Protein AF-A0A5J4ZWJ2-F1 (afdb_monomer)

Mean predicted aligned error: 14.63 Å

Structure (mmCIF, N/CA/C/O backbone):
data_AF-A0A5J4ZWJ2-F1
#
_entry.id   AF-A0A5J4ZWJ2-F1
#
loop_
_atom_site.group_PDB
_atom_site.id
_atom_site.type_symbol
_atom_site.label_atom_id
_atom_site.label_alt_id
_atom_site.label_comp_id
_atom_site.label_asym_id
_atom_site.label_entity_id
_atom_site.label_seq_id
_atom_site.pdbx_PDB_ins_code
_atom_site.Cartn_x
_atom_site.Cartn_y
_atom_site.Cartn_z
_atom_site.occupancy
_atom_site.B_iso_or_equiv
_atom_site.auth_seq_id
_atom_site.auth_comp_id
_atom_site.auth_asym_id
_atom_site.auth_atom_id
_atom_site.pdbx_PDB_model_num
ATOM 1 N N . MET A 1 1 ? -13.796 -38.957 -25.032 1.00 45.91 1 MET A N 1
ATOM 2 C CA . MET A 1 1 ? -14.059 -37.561 -25.456 1.00 45.91 1 MET A CA 1
ATOM 3 C C . MET A 1 1 ? -13.734 -36.610 -24.291 1.00 45.91 1 MET A C 1
ATOM 5 O O . MET A 1 1 ? -14.636 -36.124 -23.634 1.00 45.91 1 MET A O 1
ATOM 9 N N . GLY A 1 2 ? -12.449 -36.419 -23.947 1.00 55.22 2 GLY A N 1
ATOM 10 C CA . GLY A 1 2 ? -12.044 -35.686 -22.722 1.00 55.22 2 GLY A CA 1
ATOM 11 C C . GLY A 1 2 ? -10.904 -34.671 -22.892 1.00 55.22 2 GLY A C 1
ATOM 12 O O . GLY A 1 2 ? -10.615 -33.913 -21.975 1.00 55.22 2 GLY A O 1
ATOM 13 N N . GLY A 1 3 ? -10.273 -34.604 -24.069 1.00 54.59 3 GLY A N 1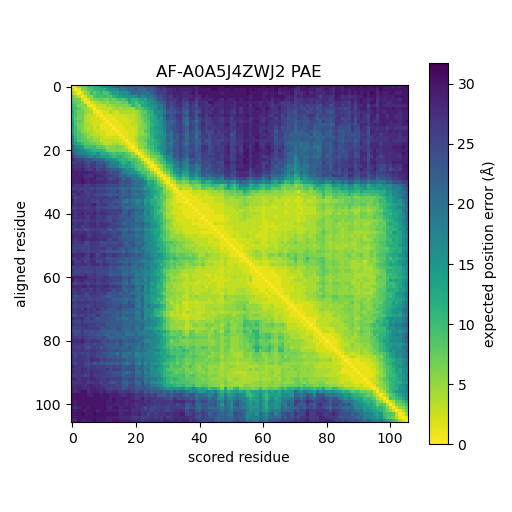
ATOM 14 C CA . GLY A 1 3 ? -9.073 -33.782 -24.276 1.00 54.59 3 GLY A CA 1
ATOM 15 C C . GLY A 1 3 ? -9.327 -32.291 -24.521 1.00 54.59 3 GLY A C 1
ATOM 16 O O . GLY A 1 3 ? -8.444 -31.480 -24.267 1.00 54.59 3 GLY A O 1
ATOM 17 N N . MET A 1 4 ? -10.514 -31.891 -24.997 1.00 54.91 4 MET A N 1
ATOM 18 C CA . MET A 1 4 ? -10.764 -30.487 -25.376 1.00 54.91 4 MET A CA 1
ATOM 19 C C . MET A 1 4 ? -10.984 -29.570 -24.168 1.00 54.91 4 MET A C 1
ATOM 21 O O . MET A 1 4 ? -10.572 -28.415 -24.189 1.00 54.91 4 MET A O 1
ATOM 25 N N . LYS A 1 5 ? -11.592 -30.087 -23.093 1.00 58.03 5 LYS A N 1
ATOM 26 C CA . LYS A 1 5 ? -11.944 -29.301 -21.900 1.00 58.03 5 LYS A CA 1
ATOM 27 C C . LYS A 1 5 ? -10.713 -29.000 -21.040 1.00 58.03 5 LYS A C 1
ATOM 29 O O . LYS A 1 5 ? -10.519 -27.862 -20.633 1.00 58.03 5 LYS A O 1
ATOM 34 N N . ALA A 1 6 ? -9.823 -29.986 -20.888 1.00 61.56 6 ALA A N 1
ATOM 35 C CA . ALA A 1 6 ? -8.528 -29.813 -20.230 1.00 61.56 6 ALA A CA 1
ATOM 36 C C . ALA A 1 6 ? -7.606 -28.858 -21.007 1.00 61.56 6 ALA A C 1
ATOM 38 O O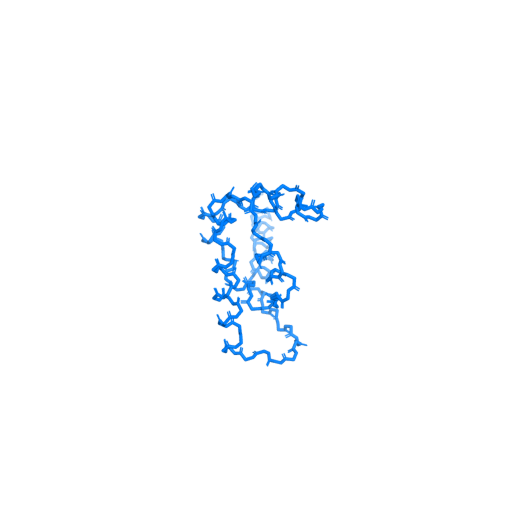 . ALA A 1 6 ? -6.968 -27.996 -20.411 1.00 61.56 6 ALA A O 1
ATOM 39 N N . ARG A 1 7 ? -7.590 -28.956 -22.346 1.00 67.38 7 ARG A N 1
ATOM 40 C CA . ARG A 1 7 ? -6.861 -28.014 -23.212 1.00 67.38 7 ARG A CA 1
ATOM 41 C C . ARG A 1 7 ? -7.398 -26.591 -23.087 1.00 67.38 7 ARG A C 1
ATOM 43 O O . ARG A 1 7 ? -6.614 -25.659 -22.967 1.00 67.38 7 ARG A O 1
ATOM 50 N N . SER A 1 8 ? -8.719 -26.430 -23.061 1.00 75.56 8 SER A N 1
ATOM 51 C CA . SER A 1 8 ? -9.358 -25.124 -22.888 1.00 75.56 8 SER A CA 1
ATOM 52 C C . SER A 1 8 ? -9.042 -24.509 -21.520 1.00 75.56 8 SER A C 1
ATOM 54 O O . SER A 1 8 ? -8.673 -23.341 -21.451 1.00 75.56 8 SER A O 1
ATOM 56 N N . TRP A 1 9 ? -9.077 -25.298 -20.443 1.00 79.81 9 TRP A N 1
ATOM 57 C CA . TRP A 1 9 ? -8.681 -24.830 -19.110 1.00 79.81 9 TRP A CA 1
ATOM 58 C C . TRP A 1 9 ? -7.197 -24.480 -19.016 1.00 79.81 9 TRP A C 1
ATOM 60 O O . TRP A 1 9 ? -6.863 -23.447 -18.445 1.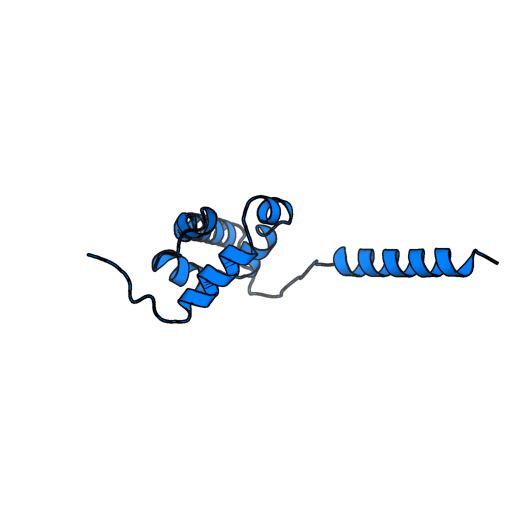00 79.81 9 TRP A O 1
ATOM 70 N N . ALA A 1 10 ? -6.314 -25.273 -19.626 1.00 81.94 10 ALA A N 1
ATOM 71 C CA . ALA A 1 10 ? -4.890 -24.959 -19.679 1.00 81.94 10 ALA A CA 1
ATOM 72 C C . ALA A 1 10 ? -4.625 -23.628 -20.405 1.00 81.94 10 ALA A C 1
ATOM 74 O O . ALA A 1 10 ? -3.807 -22.838 -19.943 1.00 81.94 10 ALA A O 1
ATOM 75 N N . ILE A 1 11 ? -5.357 -23.345 -21.490 1.00 81.81 11 ILE A N 1
ATOM 76 C CA . ILE A 1 11 ? -5.269 -22.072 -22.222 1.00 81.81 11 ILE A CA 1
ATOM 77 C C . ILE A 1 11 ? -5.771 -20.904 -21.364 1.00 81.81 11 ILE A C 1
ATOM 79 O O . ILE A 1 11 ? -5.125 -19.862 -21.331 1.00 81.81 11 ILE A O 1
ATOM 83 N N . ILE A 1 12 ? -6.880 -21.072 -20.637 1.00 80.19 12 ILE A N 1
ATOM 84 C CA . ILE A 1 12 ? -7.413 -2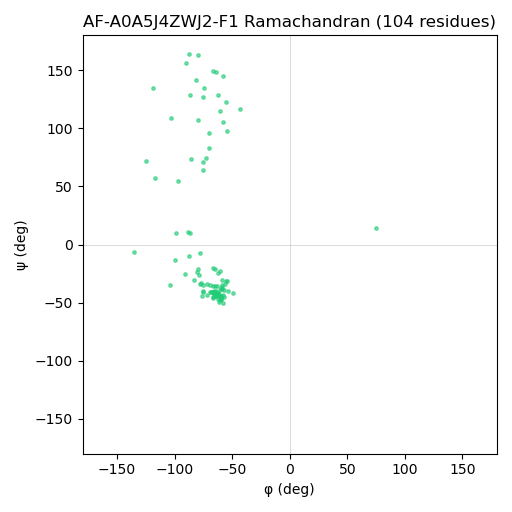0.029 -19.744 1.00 80.19 12 ILE A CA 1
ATOM 85 C C . ILE A 1 12 ? -6.429 -19.735 -18.604 1.00 80.19 12 ILE A C 1
ATOM 87 O O . ILE A 1 12 ? -6.147 -18.573 -18.328 1.00 80.19 12 ILE A O 1
ATOM 91 N N . VAL A 1 13 ? -5.856 -20.768 -17.979 1.00 81.00 13 VAL A N 1
ATOM 92 C CA . VAL A 1 13 ? -4.852 -20.604 -16.915 1.00 81.00 13 VAL A CA 1
ATOM 93 C C . VAL A 1 13 ? -3.584 -19.941 -17.456 1.00 81.00 13 VAL A C 1
ATOM 95 O O . VAL A 1 13 ? -3.071 -19.020 -16.826 1.00 81.00 13 VAL A O 1
ATOM 98 N N . LEU A 1 14 ? -3.112 -20.338 -18.643 1.00 78.62 14 LEU A N 1
ATOM 99 C CA . LEU A 1 14 ? -1.992 -19.678 -19.318 1.00 78.62 14 LEU A CA 1
ATOM 100 C C . LEU A 1 14 ? -2.289 -18.200 -19.596 1.00 78.62 14 LEU A C 1
ATOM 102 O O . LEU A 1 14 ? -1.461 -17.353 -19.278 1.00 78.62 14 LEU A O 1
ATOM 106 N N . LEU A 1 15 ? -3.476 -17.874 -20.115 1.00 74.94 15 LEU A N 1
ATOM 107 C CA . LEU A 1 15 ? -3.889 -16.490 -20.363 1.00 74.94 15 LEU A CA 1
ATOM 108 C C . LEU A 1 15 ? -3.894 -15.667 -19.069 1.00 74.94 15 LEU A C 1
ATOM 110 O O . LEU A 1 15 ? -3.290 -14.596 -19.030 1.00 74.94 15 LEU A O 1
ATOM 114 N N . VAL A 1 16 ? -4.479 -16.188 -17.988 1.00 72.44 16 VAL A N 1
ATOM 115 C CA . VAL A 1 16 ? -4.488 -15.513 -16.680 1.00 72.44 16 VAL A CA 1
ATOM 116 C C . VAL A 1 16 ? -3.065 -15.311 -16.149 1.00 72.44 16 VAL A C 1
ATOM 118 O O . VAL A 1 16 ? -2.736 -14.210 -15.716 1.00 72.44 16 VAL A O 1
ATOM 121 N N . LEU A 1 17 ? -2.185 -16.313 -16.251 1.00 69.88 17 LEU A N 1
ATOM 122 C CA . LEU A 1 17 ? -0.783 -16.187 -15.839 1.00 69.88 17 LEU A CA 1
ATOM 123 C C . LEU A 1 17 ? -0.020 -15.142 -16.665 1.00 69.88 17 LEU A C 1
ATOM 125 O O . LEU A 1 17 ? 0.805 -14.424 -16.108 1.00 69.88 17 LEU A O 1
ATOM 129 N N . THR A 1 18 ? -0.308 -15.004 -17.965 1.00 63.94 18 THR A N 1
ATOM 130 C CA . THR A 1 18 ? 0.317 -13.956 -18.793 1.00 63.94 18 THR A CA 1
ATOM 131 C C . THR A 1 18 ? -0.195 -12.549 -18.488 1.00 63.94 18 THR A C 1
ATOM 133 O O . THR A 1 18 ? 0.587 -11.604 -18.555 1.00 63.94 18 THR A O 1
ATOM 136 N N . VAL A 1 19 ? -1.476 -12.402 -18.128 1.00 62.53 19 VAL A N 1
ATOM 137 C CA . VAL A 1 19 ? -2.075 -11.105 -17.771 1.00 62.53 19 VAL A CA 1
ATOM 138 C C . VAL A 1 19 ? -1.626 -10.663 -16.375 1.00 62.53 19 VAL A C 1
ATOM 140 O O . VAL A 1 19 ? -1.293 -9.498 -16.182 1.00 62.53 19 VAL A O 1
ATOM 143 N N . VAL A 1 20 ? -1.550 -11.591 -15.415 1.00 61.44 20 VAL A N 1
ATOM 144 C CA . VAL A 1 20 ? -1.097 -11.308 -14.040 1.00 61.44 20 VAL A CA 1
ATOM 145 C C . VAL A 1 20 ? 0.432 -11.192 -13.958 1.00 61.44 20 VAL A C 1
ATOM 147 O O . VAL A 1 20 ? 0.949 -10.386 -13.193 1.00 61.44 20 VAL A O 1
ATOM 150 N N . GLY A 1 21 ? 1.174 -11.957 -14.768 1.00 56.09 21 GLY A N 1
ATOM 151 C CA . GLY A 1 21 ? 2.643 -11.960 -14.786 1.00 56.09 21 GLY A CA 1
ATOM 152 C C . GLY A 1 21 ? 3.283 -10.779 -15.521 1.00 56.09 21 GLY A C 1
ATOM 153 O O . GLY A 1 21 ? 4.501 -10.624 -15.472 1.00 56.09 21 GLY A O 1
ATOM 154 N N . LYS A 1 22 ? 2.487 -9.944 -16.200 1.00 52.16 22 LYS A N 1
ATOM 155 C CA . LYS A 1 22 ? 2.944 -8.727 -16.885 1.00 52.16 22 LYS A CA 1
ATOM 156 C C . LYS A 1 22 ? 2.306 -7.478 -16.286 1.00 52.16 22 LYS A C 1
ATOM 158 O O . LYS A 1 22 ? 1.683 -6.686 -16.982 1.00 52.16 22 LYS A O 1
ATOM 163 N N . TRP A 1 23 ? 2.504 -7.279 -14.992 1.00 51.94 23 TRP A N 1
ATOM 164 C CA . TRP A 1 23 ? 2.367 -5.964 -14.366 1.00 51.94 23 TRP A CA 1
ATOM 165 C C . TRP A 1 23 ? 3.740 -5.297 -14.241 1.00 51.94 23 TRP A C 1
ATOM 167 O O . TRP A 1 23 ? 4.151 -4.874 -13.171 1.00 51.94 23 TRP A O 1
ATOM 177 N N . GLU A 1 24 ? 4.458 -5.174 -15.356 1.00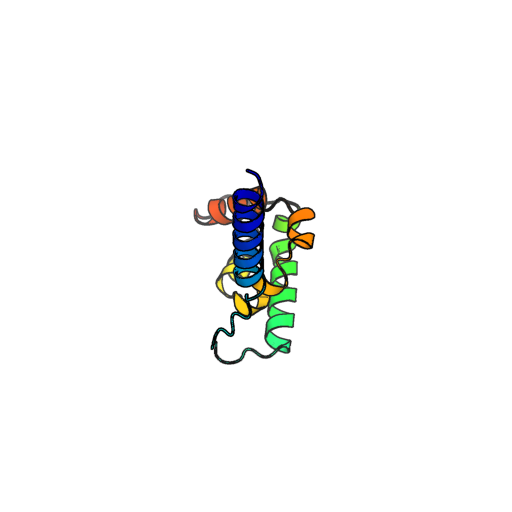 46.81 24 GLU A N 1
ATOM 178 C CA . GLU A 1 24 ? 5.502 -4.152 -15.472 1.00 46.81 24 GLU A CA 1
ATOM 179 C C . GLU A 1 24 ? 4.795 -2.881 -15.945 1.00 46.81 24 GLU A C 1
ATOM 181 O O . GLU A 1 24 ? 4.834 -2.510 -17.121 1.00 46.81 24 GLU A O 1
ATOM 186 N N . VAL A 1 25 ? 4.047 -2.258 -15.028 1.00 48.88 25 VAL A N 1
ATOM 187 C CA . VAL A 1 25 ? 3.452 -0.939 -15.244 1.00 48.88 25 VAL A CA 1
ATOM 188 C C . VAL A 1 25 ? 4.617 0.040 -15.251 1.00 48.88 25 VAL A C 1
ATOM 190 O O . VAL A 1 25 ? 4.976 0.630 -14.236 1.00 48.88 25 VAL A O 1
ATOM 193 N N . LYS A 1 26 ? 5.281 0.174 -16.399 1.00 46.97 26 LYS A N 1
ATOM 194 C CA . LYS A 1 26 ? 6.246 1.246 -16.612 1.00 46.97 26 LYS A CA 1
ATOM 195 C C . LYS A 1 26 ? 5.441 2.527 -16.827 1.00 46.97 26 LYS A C 1
ATOM 197 O O . LYS A 1 26 ? 5.303 3.017 -17.945 1.00 46.97 26 LYS A O 1
ATOM 202 N N . MET A 1 27 ? 4.826 3.003 -15.745 1.00 44.94 27 MET A N 1
ATOM 203 C CA . MET A 1 27 ? 4.210 4.317 -15.680 1.00 44.94 27 MET A CA 1
ATOM 204 C C . MET A 1 27 ? 5.331 5.315 -15.944 1.00 44.94 27 MET A C 1
ATOM 206 O O . MET A 1 27 ? 6.313 5.386 -15.208 1.00 44.94 27 MET A O 1
ATOM 210 N N . ALA A 1 28 ? 5.230 6.031 -17.058 1.00 43.94 28 ALA A N 1
ATOM 211 C CA . ALA A 1 28 ? 6.086 7.166 -17.348 1.00 43.94 28 ALA A CA 1
ATOM 212 C C . ALA A 1 28 ? 5.634 8.355 -16.483 1.00 43.94 28 ALA A C 1
ATOM 214 O O . ALA A 1 28 ? 5.128 9.353 -16.985 1.00 43.94 28 ALA A O 1
ATOM 215 N N . SER A 1 29 ? 5.759 8.224 -15.167 1.00 49.72 29 SER A N 1
ATOM 216 C CA . SER A 1 29 ? 5.785 9.343 -14.231 1.00 49.72 29 SER A CA 1
ATOM 217 C C . SER A 1 29 ? 7.209 9.902 -14.246 1.00 49.72 29 SER A C 1
ATOM 219 O O . SER A 1 29 ? 8.172 9.148 -14.407 1.00 49.72 29 SER A O 1
ATOM 221 N N . ALA A 1 30 ? 7.368 11.228 -14.175 1.00 54.19 30 ALA A N 1
ATOM 222 C CA . ALA A 1 30 ? 8.681 11.862 -14.042 1.00 54.19 30 ALA A CA 1
ATOM 223 C C . ALA A 1 30 ? 9.491 11.072 -13.008 1.00 54.19 30 ALA A C 1
ATOM 225 O O . ALA A 1 30 ? 9.018 10.938 -11.885 1.00 54.19 30 ALA A O 1
ATOM 226 N N . ALA A 1 31 ? 10.607 10.458 -13.419 1.00 60.59 31 ALA A N 1
ATOM 227 C CA . ALA A 1 31 ? 11.221 9.357 -12.679 1.00 60.59 31 ALA A CA 1
ATOM 228 C C . ALA A 1 31 ? 11.495 9.758 -11.220 1.00 60.59 31 ALA A C 1
ATOM 230 O O . ALA A 1 31 ? 12.497 10.411 -10.922 1.00 60.59 31 ALA A O 1
ATOM 231 N N . LEU A 1 32 ? 10.586 9.384 -10.315 1.00 67.12 32 LEU A N 1
ATOM 232 C CA . LEU A 1 32 ? 10.769 9.569 -8.885 1.00 67.12 32 LEU A CA 1
ATOM 233 C C . LEU A 1 32 ? 11.983 8.738 -8.495 1.00 67.12 32 LEU A C 1
ATOM 235 O O . LEU A 1 32 ? 12.099 7.564 -8.860 1.00 67.12 32 LEU A O 1
ATOM 239 N N . SER A 1 33 ? 12.933 9.355 -7.796 1.00 76.62 33 SER A N 1
ATOM 240 C CA . SER A 1 33 ? 14.121 8.621 -7.381 1.00 76.62 33 SER A CA 1
ATOM 241 C C . SER A 1 33 ? 13.733 7.553 -6.358 1.00 76.62 33 SER A C 1
ATOM 243 O O . SER A 1 33 ? 12.818 7.737 -5.552 1.00 76.62 33 SER A O 1
ATOM 245 N N . ALA A 1 34 ? 14.469 6.441 -6.339 1.00 78.94 34 ALA A N 1
ATOM 246 C CA . ALA A 1 34 ? 14.256 5.389 -5.346 1.00 78.94 34 ALA A CA 1
ATOM 247 C C . ALA A 1 34 ? 14.320 5.928 -3.901 1.00 78.94 34 ALA A C 1
ATOM 249 O O . ALA A 1 34 ? 13.605 5.442 -3.027 1.00 78.94 34 ALA A O 1
ATOM 250 N N . ALA A 1 35 ? 15.126 6.970 -3.662 1.00 81.62 35 ALA A N 1
ATOM 251 C CA . ALA A 1 35 ? 15.225 7.642 -2.371 1.00 81.62 35 ALA A CA 1
ATOM 252 C C . ALA A 1 35 ? 13.941 8.406 -1.997 1.00 81.62 35 ALA A C 1
ATOM 254 O O . ALA A 1 35 ? 13.510 8.325 -0.849 1.00 81.62 35 ALA A O 1
ATOM 255 N N . GLN A 1 36 ? 13.298 9.088 -2.955 1.00 83.00 36 GLN A N 1
ATOM 256 C CA . GLN A 1 36 ? 12.008 9.752 -2.728 1.00 83.00 36 GLN A CA 1
ATOM 257 C C . GLN A 1 36 ? 10.932 8.722 -2.369 1.00 83.00 36 GLN A C 1
ATOM 259 O O . GLN A 1 36 ? 10.262 8.867 -1.351 1.00 83.00 36 GLN A O 1
ATOM 264 N N . CYS A 1 37 ? 10.843 7.619 -3.118 1.00 84.56 37 CYS A N 1
ATOM 265 C CA . CYS A 1 37 ? 9.874 6.566 -2.812 1.00 84.56 37 CYS A CA 1
ATOM 266 C C . CYS A 1 37 ? 10.131 5.865 -1.469 1.00 84.56 37 CYS A C 1
ATOM 268 O O . CYS A 1 37 ? 9.181 5.501 -0.775 1.00 84.56 37 CYS A O 1
ATOM 270 N N . MET A 1 38 ? 11.395 5.669 -1.073 1.00 84.25 38 MET A N 1
ATOM 271 C CA . MET A 1 38 ? 11.712 5.136 0.258 1.00 84.25 38 MET A CA 1
ATOM 272 C C . MET A 1 38 ? 11.219 6.065 1.366 1.00 84.25 38 MET A C 1
ATOM 274 O O . MET A 1 38 ? 10.659 5.587 2.356 1.00 84.25 38 MET A O 1
ATOM 278 N N . GLU A 1 39 ? 11.399 7.371 1.192 1.00 87.62 39 GLU A N 1
ATOM 279 C CA . GLU A 1 39 ? 10.981 8.351 2.185 1.00 87.62 39 GLU A CA 1
ATOM 280 C C . GLU A 1 39 ? 9.455 8.491 2.241 1.00 87.62 39 GLU A C 1
ATOM 282 O O . GLU A 1 39 ? 8.879 8.438 3.329 1.00 87.62 39 GLU A O 1
ATOM 287 N N . GLU A 1 40 ? 8.775 8.542 1.093 1.00 85.38 40 GLU A N 1
ATOM 288 C CA . GLU A 1 40 ? 7.309 8.536 1.038 1.00 85.38 40 GLU A CA 1
ATOM 289 C C . GLU A 1 40 ? 6.715 7.297 1.704 1.00 85.38 40 GLU A C 1
ATOM 291 O O . GLU A 1 40 ? 5.782 7.402 2.502 1.00 85.38 40 GLU A O 1
ATOM 296 N N . LYS A 1 41 ? 7.303 6.124 1.449 1.00 84.56 41 LYS A N 1
ATOM 297 C CA . LYS A 1 41 ? 6.909 4.879 2.109 1.00 84.56 41 LYS A CA 1
ATOM 298 C C . LYS A 1 41 ? 7.099 4.970 3.622 1.00 84.56 41 LYS A C 1
ATOM 300 O O . LYS A 1 41 ? 6.205 4.581 4.372 1.00 84.56 41 LYS A O 1
ATOM 305 N N . ARG A 1 42 ? 8.259 5.446 4.084 1.00 85.69 42 ARG A N 1
ATOM 306 C CA . ARG A 1 42 ? 8.583 5.540 5.515 1.00 85.69 42 ARG A CA 1
ATOM 307 C C . ARG A 1 42 ? 7.605 6.462 6.235 1.00 85.69 42 ARG A C 1
ATOM 309 O O . ARG A 1 42 ? 7.044 6.073 7.259 1.00 85.69 42 ARG A O 1
ATOM 316 N N . ILE A 1 43 ? 7.384 7.652 5.682 1.00 86.88 43 ILE A N 1
ATOM 317 C CA . ILE A 1 43 ? 6.477 8.643 6.256 1.00 86.88 43 ILE A CA 1
ATOM 318 C C . ILE A 1 43 ? 5.032 8.134 6.204 1.00 86.88 43 ILE A C 1
ATOM 320 O O . ILE A 1 43 ? 4.335 8.185 7.217 1.00 86.88 43 ILE A O 1
ATOM 324 N N . GLY A 1 44 ? 4.602 7.590 5.062 1.00 84.62 44 GLY A N 1
ATOM 325 C CA . GLY A 1 44 ? 3.253 7.065 4.868 1.00 84.62 44 GLY A CA 1
ATOM 326 C C . GLY A 1 44 ? 2.920 5.933 5.838 1.00 84.62 44 GLY A C 1
ATOM 327 O O . GLY A 1 44 ? 1.885 5.980 6.499 1.00 84.62 44 GLY A O 1
ATOM 328 N N . ILE A 1 45 ? 3.815 4.952 6.007 1.00 83.19 45 ILE A N 1
ATOM 329 C CA . ILE A 1 45 ? 3.612 3.841 6.953 1.00 83.19 45 ILE A CA 1
ATOM 330 C C . ILE A 1 45 ? 3.593 4.341 8.400 1.00 83.19 45 ILE A C 1
ATOM 332 O O . ILE A 1 45 ? 2.765 3.886 9.189 1.00 83.19 45 ILE A O 1
ATOM 336 N N . ASN A 1 46 ? 4.487 5.268 8.758 1.00 85.69 46 ASN A N 1
ATOM 337 C CA . ASN A 1 46 ? 4.552 5.784 10.122 1.00 85.69 46 ASN A CA 1
ATOM 338 C C . ASN A 1 46 ? 3.286 6.572 10.495 1.00 85.69 46 ASN A C 1
ATOM 340 O O . ASN A 1 46 ? 2.724 6.343 11.563 1.00 85.69 46 ASN A O 1
ATOM 344 N N . ALA A 1 47 ? 2.804 7.431 9.593 1.00 85.00 47 ALA A N 1
ATOM 345 C CA . ALA A 1 47 ? 1.561 8.175 9.785 1.00 85.00 47 ALA A CA 1
ATOM 346 C C . ALA A 1 47 ? 0.332 7.245 9.795 1.00 85.00 47 ALA A C 1
ATOM 348 O O . ALA A 1 47 ? -0.591 7.437 10.580 1.00 85.00 47 ALA A O 1
ATOM 349 N N . SER A 1 48 ? 0.344 6.182 8.982 1.00 83.75 48 SER A N 1
ATOM 350 C CA . SER A 1 48 ? -0.784 5.246 8.828 1.00 83.75 48 SER A CA 1
ATOM 351 C C . SER A 1 48 ? -0.777 4.080 9.818 1.00 83.75 48 SER A C 1
ATOM 353 O O . SER A 1 48 ? -1.547 3.127 9.668 1.00 83.75 48 SER A O 1
ATOM 355 N N . LYS A 1 49 ? 0.082 4.117 10.843 1.00 83.00 49 LYS A N 1
ATOM 356 C CA . LYS A 1 49 ? 0.254 3.008 11.791 1.00 83.00 49 LYS A CA 1
ATOM 357 C C . LYS A 1 49 ? -1.053 2.647 12.507 1.00 83.00 49 LYS A C 1
ATOM 359 O O . LYS A 1 49 ? -1.312 1.472 12.754 1.00 83.00 49 LYS A O 1
ATOM 364 N N . SER A 1 50 ? -1.906 3.635 12.792 1.00 80.19 50 SER A N 1
ATOM 365 C CA . SER A 1 50 ? -3.229 3.410 13.386 1.00 80.19 50 SER A CA 1
ATOM 366 C C . SER A 1 50 ? -4.120 2.544 12.483 1.00 80.19 50 SER A C 1
ATOM 368 O O . SER A 1 50 ? -4.704 1.574 12.966 1.00 80.19 50 SER A O 1
ATOM 370 N N . VAL A 1 51 ? -4.145 2.818 11.175 1.00 79.62 51 VAL A N 1
ATOM 371 C CA . VAL A 1 51 ? -4.914 2.065 10.167 1.00 79.62 51 VAL A CA 1
ATOM 372 C C . VAL A 1 51 ? -4.420 0.630 10.048 1.00 79.62 51 VAL A C 1
ATOM 374 O O . VAL A 1 51 ? -5.231 -0.292 9.980 1.00 79.62 51 VAL A O 1
ATOM 377 N N . VAL A 1 52 ? -3.101 0.421 10.107 1.00 79.31 52 VAL A N 1
ATOM 378 C CA . VAL A 1 52 ? -2.495 -0.923 10.113 1.00 79.31 52 VAL A CA 1
ATOM 379 C C . VAL A 1 52 ? -2.992 -1.751 11.304 1.00 79.31 52 VAL A C 1
ATOM 381 O O . VAL A 1 52 ? -3.248 -2.943 11.161 1.00 79.31 52 VAL A O 1
ATOM 384 N N . TYR A 1 53 ? -3.209 -1.119 12.462 1.00 79.75 53 TYR A N 1
ATOM 385 C CA . TYR A 1 53 ? -3.812 -1.756 13.640 1.00 79.75 53 TYR A CA 1
ATOM 386 C C . TYR A 1 53 ? -5.355 -1.717 13.652 1.00 79.75 53 TYR A C 1
ATOM 388 O O . TYR A 1 53 ? -5.985 -2.048 14.660 1.00 79.75 53 TYR A O 1
ATOM 396 N N . GLY A 1 54 ? -5.990 -1.311 12.548 1.00 76.88 54 GLY A N 1
ATOM 397 C CA . GLY A 1 54 ? -7.444 -1.255 12.393 1.00 76.88 54 GLY A CA 1
ATOM 398 C C . GLY A 1 54 ? -8.128 -0.092 13.122 1.00 76.88 54 GLY A C 1
ATOM 399 O O . GLY A 1 54 ? -9.347 -0.109 13.315 1.00 76.88 54 GLY A O 1
ATOM 400 N N . LYS A 1 55 ? -7.376 0.910 13.572 1.00 79.62 55 LYS A N 1
ATOM 401 C CA . LYS A 1 55 ? -7.915 2.153 14.137 1.00 79.62 55 LYS A CA 1
ATOM 402 C C . LYS A 1 55 ? -8.171 3.172 13.026 1.00 79.62 55 LYS A C 1
ATOM 404 O O . LYS A 1 55 ? -7.674 3.026 11.914 1.00 79.62 55 LYS A O 1
ATOM 409 N N . LEU A 1 56 ? -8.951 4.204 13.338 1.00 78.19 56 LEU A N 1
ATOM 410 C CA . LEU A 1 56 ? -9.194 5.307 12.411 1.00 78.19 56 LEU A CA 1
ATOM 411 C C . LEU A 1 56 ? -7.868 5.986 12.003 1.00 78.19 56 LEU A C 1
ATOM 413 O O . LEU A 1 56 ? -6.936 6.043 12.819 1.00 78.19 56 LEU A O 1
ATOM 417 N N . PRO A 1 57 ? -7.753 6.466 10.752 1.00 77.06 57 PRO A N 1
ATOM 418 C CA . PRO A 1 57 ? -6.582 7.215 10.319 1.00 77.06 57 PRO A CA 1
ATOM 419 C C . PRO A 1 57 ? -6.470 8.530 11.094 1.00 77.06 57 PRO A C 1
ATOM 421 O O . PRO A 1 57 ? -7.467 9.115 11.504 1.00 77.06 57 PRO A O 1
ATOM 424 N N . THR A 1 58 ? -5.245 8.988 11.326 1.00 82.75 58 THR A N 1
ATOM 425 C CA . THR A 1 58 ? -4.997 10.331 11.863 1.00 82.75 58 THR A CA 1
ATOM 426 C C . THR A 1 58 ? -5.105 11.377 10.744 1.00 82.75 58 THR A C 1
ATOM 428 O O . THR A 1 58 ? -4.990 11.021 9.565 1.00 82.75 58 THR A O 1
ATOM 431 N N . PRO A 1 59 ? -5.258 12.672 11.066 1.00 81.31 59 PRO A N 1
ATOM 432 C CA . PRO A 1 59 ? -5.208 13.736 10.060 1.00 81.31 59 PRO A CA 1
ATOM 433 C C . PRO A 1 59 ? -3.925 13.678 9.213 1.00 81.31 59 PRO A C 1
ATOM 435 O O . PRO A 1 59 ? -3.973 13.790 7.988 1.00 81.31 59 PRO A O 1
ATOM 438 N N . GLU A 1 60 ? -2.794 13.385 9.858 1.00 83.44 60 GLU A N 1
ATOM 439 C CA . GLU A 1 60 ? -1.488 13.203 9.216 1.00 83.44 60 GLU A CA 1
ATOM 440 C C . GLU A 1 60 ? -1.479 12.022 8.233 1.00 83.44 60 GLU A C 1
ATOM 442 O O . GLU A 1 60 ? -0.958 12.133 7.124 1.00 83.44 60 GLU A O 1
ATOM 447 N N . CYS A 1 61 ? -2.085 10.888 8.607 1.00 83.06 61 CYS A N 1
ATOM 448 C CA . CYS A 1 61 ? -2.252 9.733 7.721 1.00 83.06 61 CYS A CA 1
ATOM 449 C C . CYS A 1 61 ? -3.001 10.127 6.443 1.00 83.06 61 CYS A C 1
ATOM 451 O O . CYS A 1 61 ? -2.598 9.757 5.340 1.00 83.06 61 CYS A O 1
ATOM 453 N N . CYS A 1 62 ? -4.083 10.888 6.584 1.00 81.06 62 CYS A N 1
ATOM 454 C CA . CYS A 1 62 ? -4.919 11.300 5.464 1.00 81.06 62 CYS A CA 1
ATOM 455 C C . CYS A 1 62 ? -4.214 12.293 4.540 1.00 81.06 62 CYS A C 1
ATOM 457 O O . CYS A 1 62 ? -4.307 12.163 3.319 1.00 81.06 62 CYS A O 1
ATOM 459 N N . GLU A 1 63 ? -3.482 13.254 5.100 1.00 84.94 63 GLU A N 1
ATOM 460 C CA . GLU A 1 63 ? -2.664 14.171 4.309 1.00 84.94 63 GLU A CA 1
ATOM 461 C C . 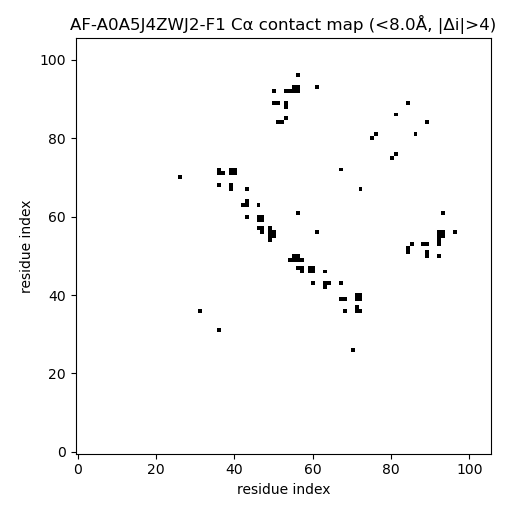GLU A 1 63 ? -1.612 13.400 3.504 1.00 84.94 63 GLU A C 1
ATOM 463 O O . GLU A 1 63 ? -1.477 13.614 2.300 1.00 84.94 63 GLU A O 1
ATOM 468 N N . ARG A 1 64 ? -0.944 12.423 4.133 1.00 83.69 64 ARG A N 1
ATOM 469 C CA . ARG A 1 64 ? 0.062 11.592 3.463 1.00 83.69 64 ARG A CA 1
ATOM 470 C C . ARG A 1 64 ? -0.520 10.734 2.353 1.00 83.69 64 ARG A C 1
ATOM 472 O O . ARG A 1 64 ? 0.027 10.756 1.261 1.00 83.69 64 ARG A O 1
ATOM 479 N N . ILE A 1 65 ? -1.661 10.079 2.565 1.00 82.06 65 ILE A N 1
ATOM 480 C CA . ILE A 1 65 ? -2.332 9.307 1.504 1.00 82.06 65 ILE A CA 1
ATOM 481 C C . ILE A 1 65 ? -2.638 10.180 0.271 1.00 82.06 65 ILE A C 1
ATOM 483 O O . ILE A 1 65 ? -2.570 9.683 -0.849 1.00 82.06 65 ILE A O 1
ATOM 487 N N . ARG A 1 66 ? -2.942 11.475 0.453 1.00 80.75 66 ARG A N 1
ATOM 488 C CA . ARG A 1 66 ? -3.242 12.402 -0.654 1.00 80.75 66 ARG A CA 1
ATOM 489 C C . ARG A 1 66 ? -2.009 12.855 -1.434 1.00 80.75 66 ARG A C 1
ATOM 491 O O . ARG A 1 66 ? -2.128 13.097 -2.630 1.00 80.75 66 ARG A O 1
ATOM 498 N N . VAL A 1 67 ? -0.867 13.023 -0.763 1.00 83.19 67 VAL A N 1
ATOM 499 C CA . VAL A 1 67 ? 0.362 13.560 -1.381 1.00 83.19 67 VAL A CA 1
ATOM 500 C C . VAL A 1 67 ? 1.374 12.483 -1.771 1.00 83.19 67 VAL A C 1
ATOM 502 O O . VAL A 1 67 ? 2.326 12.779 -2.484 1.00 83.19 67 VAL A O 1
ATOM 505 N N . THR A 1 68 ? 1.199 11.250 -1.296 1.00 80.75 68 THR A N 1
ATOM 506 C CA . THR A 1 68 ? 2.074 10.127 -1.631 1.00 80.75 68 THR A CA 1
ATOM 507 C C . THR A 1 68 ? 1.810 9.630 -3.048 1.00 80.75 68 THR A C 1
ATOM 509 O O . THR A 1 68 ? 0.667 9.408 -3.453 1.00 80.75 68 THR A O 1
ATOM 512 N N . HIS A 1 69 ? 2.886 9.388 -3.793 1.00 84.94 69 HIS A N 1
ATOM 513 C CA . HIS A 1 69 ? 2.795 8.864 -5.141 1.00 84.94 69 HIS A CA 1
ATOM 514 C C . HIS A 1 69 ? 2.459 7.374 -5.110 1.00 84.94 69 HIS A C 1
ATOM 516 O O . HIS A 1 69 ? 3.141 6.554 -4.488 1.00 84.94 69 HIS A O 1
ATOM 522 N N . ILE A 1 70 ? 1.402 7.013 -5.838 1.00 80.00 70 ILE A N 1
ATOM 523 C CA . ILE A 1 70 ? 0.894 5.639 -5.922 1.00 80.00 70 ILE A CA 1
ATOM 524 C C . ILE A 1 70 ? 1.992 4.678 -6.405 1.00 80.00 70 ILE A C 1
ATOM 526 O O . ILE A 1 70 ? 2.146 3.593 -5.842 1.00 80.00 70 ILE A O 1
ATOM 530 N N . ASP A 1 71 ? 2.825 5.111 -7.356 1.00 80.94 71 ASP A N 1
ATOM 531 C CA . ASP A 1 71 ? 3.947 4.330 -7.896 1.00 80.94 71 ASP A CA 1
ATOM 532 C C . ASP A 1 71 ? 4.971 3.919 -6.819 1.00 80.94 71 ASP A C 1
ATOM 534 O O . ASP A 1 71 ? 5.572 2.848 -6.904 1.00 80.94 71 ASP A O 1
ATOM 538 N N . CYS A 1 72 ? 5.139 4.723 -5.764 1.00 81.06 72 CYS A N 1
ATOM 539 C CA . CYS A 1 72 ? 6.051 4.423 -4.661 1.00 81.06 72 CYS A CA 1
ATOM 540 C C . CYS A 1 72 ? 5.474 3.404 -3.660 1.00 81.06 72 CYS A C 1
ATOM 542 O O . CYS A 1 72 ? 6.230 2.696 -2.986 1.00 81.06 72 CYS A O 1
ATOM 544 N N . VAL A 1 73 ? 4.143 3.310 -3.545 1.00 78.94 73 VAL A N 1
ATOM 545 C CA . VAL A 1 73 ? 3.462 2.505 -2.511 1.00 78.94 73 VAL A CA 1
ATOM 546 C C . VAL A 1 73 ? 2.894 1.202 -3.053 1.00 78.94 73 VAL A C 1
ATOM 548 O O . VAL A 1 73 ? 2.941 0.192 -2.350 1.00 78.94 73 VAL A O 1
ATOM 551 N N . CYS A 1 74 ? 2.413 1.175 -4.298 1.00 80.12 74 CYS A N 1
ATOM 552 C CA . CYS A 1 74 ? 1.879 -0.033 -4.931 1.00 80.12 74 CYS A CA 1
ATOM 553 C C . CYS A 1 74 ? 2.805 -1.259 -4.815 1.00 80.12 74 CYS A C 1
ATOM 555 O O . CYS A 1 74 ? 2.302 -2.323 -4.453 1.00 80.12 74 CYS A O 1
ATOM 557 N N . PRO A 1 75 ? 4.139 -1.149 -4.992 1.00 80.50 75 PRO A N 1
ATOM 558 C CA . PRO A 1 75 ? 5.047 -2.289 -4.824 1.00 80.50 75 PRO A CA 1
ATOM 559 C C . PRO A 1 75 ? 5.110 -2.842 -3.389 1.00 80.50 75 PRO A C 1
ATOM 561 O O . PRO A 1 75 ? 5.529 -3.977 -3.167 1.00 80.50 75 PRO A O 1
ATOM 564 N N . VAL A 1 76 ? 4.723 -2.041 -2.391 1.00 75.06 76 VAL A N 1
ATOM 565 C CA . VAL A 1 76 ? 4.700 -2.422 -0.969 1.00 75.06 76 VAL A CA 1
ATOM 566 C C . VAL A 1 76 ? 3.424 -3.187 -0.618 1.00 75.06 76 VAL A C 1
ATOM 568 O O . VAL A 1 76 ? 3.456 -4.056 0.260 1.00 75.06 76 VAL A O 1
ATOM 571 N N . ILE A 1 77 ? 2.318 -2.888 -1.308 1.00 76.06 77 ILE A N 1
ATOM 572 C CA . ILE A 1 77 ? 1.016 -3.549 -1.162 1.00 76.06 77 ILE A CA 1
ATOM 573 C C . ILE A 1 77 ? 1.108 -4.945 -1.795 1.00 76.06 77 ILE A C 1
ATOM 575 O O . ILE A 1 77 ? 0.632 -5.218 -2.892 1.00 76.06 77 ILE A O 1
ATOM 579 N N . THR A 1 78 ? 1.790 -5.850 -1.102 1.00 79.19 78 THR A N 1
ATOM 580 C CA . THR A 1 78 ? 1.945 -7.238 -1.538 1.00 79.19 78 THR A CA 1
ATOM 581 C C . THR A 1 78 ? 0.813 -8.108 -0.988 1.00 79.19 78 THR A C 1
ATOM 583 O O . THR A 1 78 ? 0.281 -7.813 0.085 1.00 79.19 78 THR A O 1
ATOM 586 N N . PRO A 1 79 ? 0.494 -9.251 -1.627 1.00 76.62 79 PRO A N 1
ATOM 587 C CA . PRO A 1 79 ? -0.446 -10.225 -1.070 1.00 76.62 79 PRO A CA 1
ATOM 588 C C . PRO A 1 79 ? -0.060 -10.702 0.338 1.00 76.62 79 PRO A C 1
ATOM 590 O O . PRO A 1 79 ? -0.923 -10.975 1.164 1.00 76.62 79 PRO A O 1
ATOM 593 N N . LYS A 1 80 ? 1.245 -10.751 0.645 1.00 72.25 80 LYS A N 1
ATOM 594 C CA . LYS A 1 80 ? 1.741 -11.052 1.997 1.00 72.25 80 LYS A CA 1
ATOM 595 C C . LYS A 1 80 ? 1.340 -9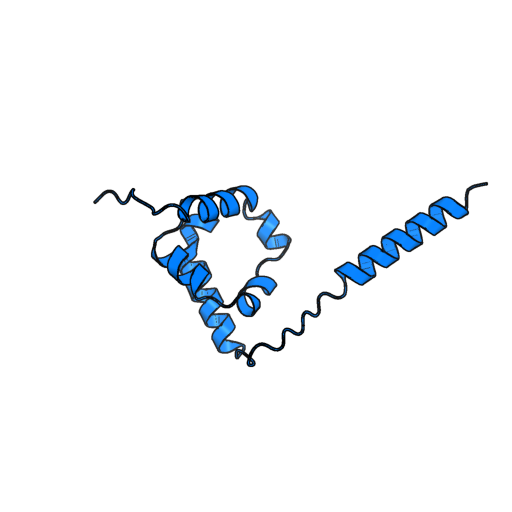.977 3.006 1.00 72.25 80 LYS A C 1
ATOM 597 O O . LYS A 1 80 ? 0.945 -10.316 4.113 1.00 72.25 80 LYS A O 1
ATOM 602 N N . LEU A 1 81 ? 1.416 -8.700 2.630 1.00 73.56 81 LEU A N 1
ATOM 603 C CA . LEU A 1 81 ? 0.960 -7.599 3.479 1.00 73.56 81 LEU A CA 1
ATOM 604 C C .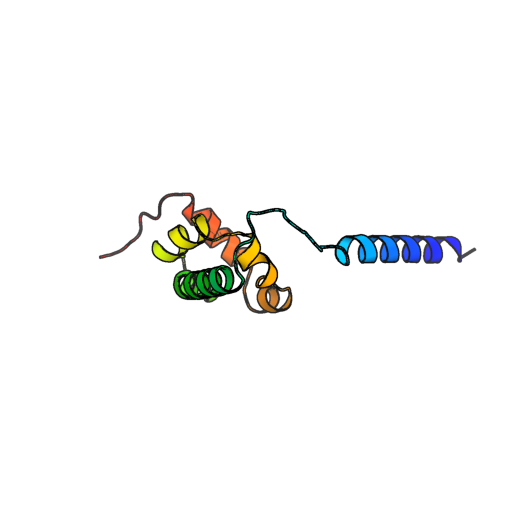 LEU A 1 81 ? -0.568 -7.606 3.632 1.00 73.56 81 LEU A C 1
ATOM 606 O O . LEU A 1 81 ? -1.073 -7.435 4.736 1.00 73.56 81 LEU A O 1
ATOM 610 N N . ALA A 1 82 ? -1.290 -7.886 2.546 1.00 75.88 82 ALA A N 1
ATOM 611 C CA . ALA A 1 82 ? -2.743 -8.047 2.543 1.00 75.88 82 ALA A CA 1
ATOM 612 C C . ALA A 1 82 ? -3.238 -9.213 3.418 1.00 75.88 82 ALA A C 1
ATOM 614 O O . ALA A 1 82 ? -4.377 -9.201 3.864 1.00 75.88 82 ALA A O 1
ATOM 615 N N . ALA A 1 83 ? -2.399 -10.220 3.672 1.00 79.62 83 ALA A N 1
ATOM 616 C CA . ALA A 1 83 ? -2.713 -11.302 4.602 1.00 79.62 83 ALA A CA 1
ATOM 617 C C . ALA A 1 83 ? -2.501 -10.908 6.077 1.00 79.62 83 ALA A C 1
ATOM 619 O O . ALA A 1 83 ? -3.065 -11.544 6.964 1.00 79.62 83 ALA A O 1
ATOM 620 N N . LEU A 1 84 ? -1.685 -9.882 6.346 1.00 76.88 84 LEU A N 1
ATOM 621 C CA . LEU A 1 84 ? -1.406 -9.379 7.697 1.00 76.88 84 LEU A CA 1
ATOM 622 C C . LEU A 1 84 ? -2.373 -8.269 8.126 1.00 76.88 84 LEU A C 1
ATOM 624 O O . LEU A 1 84 ? -2.575 -8.064 9.320 1.00 76.88 84 LEU A O 1
ATOM 628 N N . ILE A 1 85 ? -2.947 -7.545 7.164 1.00 76.94 85 ILE A N 1
ATOM 629 C CA . ILE A 1 85 ? -3.834 -6.403 7.395 1.00 76.94 85 ILE A CA 1
ATOM 630 C C . ILE A 1 85 ? -5.206 -6.717 6.805 1.00 76.94 85 ILE A C 1
ATOM 632 O O . ILE A 1 85 ? -5.305 -7.148 5.661 1.00 76.94 85 ILE A O 1
ATOM 636 N N . ASP A 1 86 ? -6.277 -6.433 7.545 1.00 81.75 86 ASP A N 1
ATOM 637 C CA . ASP A 1 86 ? -7.634 -6.498 7.000 1.00 81.75 86 ASP A CA 1
ATOM 638 C C . ASP A 1 86 ? -7.852 -5.354 5.996 1.00 81.75 86 ASP A C 1
ATOM 640 O O . ASP A 1 86 ? -8.174 -4.221 6.368 1.00 81.75 86 ASP A O 1
ATOM 644 N N . LEU A 1 87 ? -7.656 -5.659 4.709 1.00 78.94 87 LEU A N 1
ATOM 645 C CA . LEU A 1 87 ? -7.837 -4.701 3.618 1.00 78.94 87 LEU A CA 1
ATOM 646 C C . LEU A 1 87 ? -9.261 -4.144 3.565 1.00 78.94 87 LEU A C 1
ATOM 648 O O . LEU A 1 87 ? -9.431 -2.954 3.316 1.00 78.94 87 LEU A O 1
ATOM 652 N N . ASN A 1 88 ? -10.282 -4.962 3.835 1.00 82.50 88 ASN A N 1
ATOM 653 C CA . ASN A 1 88 ? -11.673 -4.510 3.793 1.00 82.50 88 ASN A CA 1
ATOM 654 C C . ASN A 1 88 ? -11.942 -3.482 4.891 1.00 82.50 88 ASN A C 1
ATOM 656 O O . ASN A 1 88 ? -12.629 -2.484 4.670 1.00 82.50 88 ASN A O 1
ATOM 660 N N . ARG A 1 89 ? -11.378 -3.712 6.077 1.00 80.25 89 ARG A N 1
ATOM 661 C CA . ARG A 1 89 ? -11.438 -2.755 7.176 1.00 80.25 89 ARG A CA 1
ATOM 662 C C . ARG A 1 89 ? -10.653 -1.487 6.850 1.00 80.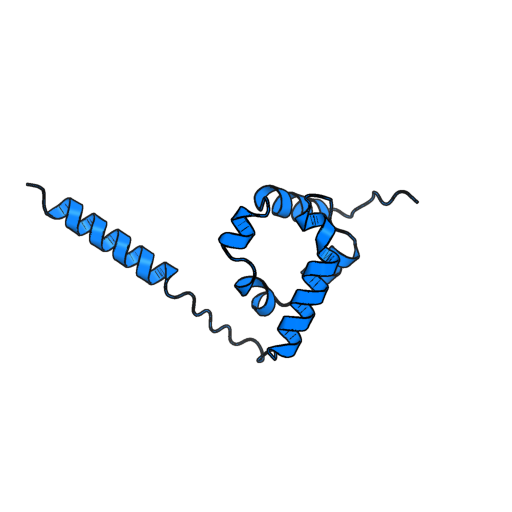25 89 ARG A C 1
ATOM 664 O O . ARG A 1 89 ? -11.180 -0.403 7.070 1.00 80.25 89 ARG A O 1
ATOM 671 N N . ALA A 1 90 ? -9.443 -1.604 6.306 1.00 78.31 90 ALA A N 1
ATOM 672 C CA . ALA A 1 90 ? -8.631 -0.449 5.922 1.00 78.31 90 ALA A CA 1
ATOM 673 C C . ALA A 1 90 ? -9.340 0.431 4.877 1.00 78.31 90 ALA A C 1
ATOM 675 O O . ALA A 1 90 ? -9.406 1.644 5.057 1.00 78.31 90 ALA A O 1
ATOM 676 N N . ILE A 1 91 ? -9.943 -0.175 3.848 1.00 80.38 91 ILE A N 1
ATOM 677 C CA . ILE A 1 91 ? -10.730 0.533 2.828 1.00 80.38 91 ILE A CA 1
ATOM 678 C C . ILE A 1 91 ? -11.878 1.305 3.483 1.00 80.38 91 ILE A C 1
ATOM 680 O O . ILE A 1 91 ? -11.971 2.513 3.296 1.00 80.38 91 ILE A O 1
ATOM 684 N N . ARG A 1 92 ? -12.678 0.659 4.343 1.00 81.75 92 ARG A N 1
ATOM 685 C CA . ARG A 1 92 ? -13.789 1.331 5.045 1.00 81.75 92 ARG A CA 1
ATOM 686 C C . ARG A 1 92 ? -13.329 2.493 5.925 1.00 81.75 92 ARG A C 1
ATOM 688 O O . ARG A 1 92 ? -14.032 3.493 6.029 1.00 81.75 92 ARG A O 1
ATOM 695 N N . LEU A 1 93 ? -12.175 2.359 6.579 1.00 74.88 93 LEU A N 1
ATOM 696 C CA . LEU A 1 93 ? -11.615 3.404 7.440 1.00 74.88 93 LEU A CA 1
ATOM 697 C C . LEU A 1 93 ? -11.131 4.617 6.632 1.00 74.88 93 LEU A C 1
ATOM 699 O O . LEU A 1 93 ? -11.259 5.744 7.101 1.00 74.88 93 LEU A O 1
ATOM 703 N N . ILE A 1 94 ? -10.607 4.388 5.426 1.00 72.31 94 ILE A N 1
ATOM 704 C CA . ILE A 1 94 ? -10.174 5.447 4.506 1.00 72.31 94 ILE A CA 1
ATOM 705 C C . ILE A 1 94 ? -11.390 6.102 3.830 1.00 72.31 94 ILE A C 1
ATOM 707 O O . ILE A 1 94 ? -11.472 7.327 3.772 1.00 72.31 94 ILE A O 1
ATOM 711 N N . GLU A 1 95 ? -12.362 5.307 3.372 1.00 74.75 95 GLU A N 1
ATOM 712 C CA . GLU A 1 95 ? -13.615 5.788 2.771 1.00 74.75 95 GLU A CA 1
ATOM 713 C C . GLU A 1 95 ? -14.448 6.608 3.763 1.00 74.75 95 GLU A C 1
ATOM 715 O O . GLU A 1 95 ? -14.938 7.683 3.417 1.00 74.75 95 GLU A O 1
ATOM 720 N N . GLY A 1 96 ? -14.552 6.152 5.018 1.00 65.88 96 GLY A N 1
ATOM 721 C CA . GLY A 1 96 ? -15.276 6.856 6.079 1.00 65.88 96 GLY A CA 1
ATOM 722 C C . GLY A 1 96 ? -14.718 8.250 6.390 1.00 65.88 96 GLY A C 1
ATOM 723 O O . GLY A 1 96 ? -15.459 9.108 6.856 1.00 65.88 96 GLY A O 1
ATOM 724 N N . TYR A 1 97 ? -13.447 8.501 6.070 1.00 58.59 97 TYR A N 1
ATOM 725 C CA . TYR A 1 97 ? -12.768 9.783 6.275 1.00 58.59 97 TYR A CA 1
ATOM 726 C C . TYR A 1 97 ? -12.924 10.775 5.114 1.00 58.59 97 TYR A C 1
ATOM 728 O O . TYR A 1 97 ? -12.542 11.942 5.230 1.00 58.59 97 TYR A O 1
ATOM 736 N N . HIS A 1 98 ? -13.470 10.336 3.972 1.00 52.75 98 HIS A N 1
ATOM 737 C CA . HIS A 1 98 ? -13.870 11.262 2.908 1.00 52.75 98 HIS A CA 1
ATOM 738 C C . HIS A 1 98 ? -15.041 12.152 3.372 1.00 52.75 98 HIS A C 1
ATOM 740 O O . HIS A 1 98 ? -15.232 13.251 2.854 1.00 52.75 98 HIS A O 1
ATOM 746 N N . HIS A 1 99 ? -15.770 11.725 4.412 1.00 44.22 99 HIS A N 1
ATOM 747 C CA . HIS A 1 99 ? -16.574 12.605 5.250 1.00 44.22 99 HIS A CA 1
ATOM 748 C C . HIS A 1 99 ? -15.690 13.183 6.368 1.00 44.22 99 HIS A C 1
ATOM 750 O O . HIS A 1 99 ? -14.985 12.425 7.032 1.00 44.22 99 HIS A O 1
ATOM 756 N N . PRO A 1 100 ? -15.677 14.513 6.573 1.00 43.09 100 PRO A N 1
ATOM 757 C CA . PRO A 1 100 ? -14.741 15.171 7.478 1.00 43.09 100 PRO A CA 1
ATOM 758 C C . PRO A 1 100 ? -14.833 14.572 8.881 1.00 43.09 100 PRO A C 1
ATOM 760 O O . PRO A 1 100 ? -15.901 14.576 9.495 1.00 43.09 100 PRO A O 1
ATOM 763 N N . MET A 1 101 ? -13.697 14.073 9.366 1.00 43.59 101 MET A N 1
ATOM 764 C CA . MET A 1 101 ? -13.520 13.592 10.727 1.00 43.59 101 MET A CA 1
ATOM 765 C C . MET A 1 101 ? -13.853 14.734 11.694 1.00 43.59 101 MET A C 1
ATOM 767 O O . MET A 1 101 ? -13.116 15.710 11.806 1.00 43.59 101 MET A O 1
ATOM 771 N N . LYS A 1 102 ? -15.023 14.639 12.326 1.00 48.09 102 LYS A N 1
ATOM 772 C CA . LYS A 1 102 ? -15.546 15.605 13.301 1.00 48.09 102 LYS A CA 1
ATOM 773 C C . LYS A 1 102 ? -15.312 15.165 14.747 1.00 48.09 102 LYS A C 1
ATOM 775 O O . LYS A 1 102 ? -15.840 15.795 15.653 1.00 48.09 102 LYS A O 1
ATOM 780 N N . ASP A 1 103 ? -14.520 14.119 14.954 1.00 47.25 103 ASP A N 1
ATOM 781 C CA . ASP A 1 103 ? -14.337 13.484 16.255 1.00 47.25 103 ASP A CA 1
ATOM 782 C C . ASP A 1 103 ? -12.851 13.429 16.622 1.00 47.25 103 ASP A C 1
ATOM 784 O O . ASP A 1 103 ? -12.224 12.371 16.617 1.00 47.25 103 ASP A O 1
ATOM 788 N N . GLU A 1 104 ? -12.290 14.594 16.945 1.00 38.81 104 GLU A N 1
ATOM 789 C CA . GLU A 1 104 ? -11.128 14.691 17.829 1.00 38.81 104 GLU A CA 1
ATOM 790 C C . GLU A 1 104 ? -11.637 15.168 19.200 1.00 38.81 104 GLU A C 1
ATOM 792 O O . GLU A 1 104 ? -12.076 16.315 19.314 1.00 38.81 104 GLU A O 1
ATOM 797 N N . PRO A 1 105 ? -11.658 14.311 20.238 1.00 42.53 105 PRO A N 1
ATOM 798 C CA . PRO A 1 105 ? -11.890 14.764 21.598 1.00 42.53 105 PRO A CA 1
ATOM 799 C C . PRO A 1 105 ? -10.577 15.337 22.152 1.00 42.53 105 PRO A C 1
ATOM 801 O O . PRO A 1 105 ? -9.645 14.584 22.440 1.00 42.53 105 PRO A O 1
ATOM 804 N N . VAL A 1 106 ? -10.524 16.668 22.272 1.00 48.97 106 VAL A N 1
ATOM 805 C CA . VAL A 1 106 ? -9.637 17.384 23.210 1.00 48.97 106 VAL A CA 1
ATOM 806 C C . VAL A 1 106 ? -10.270 17.359 24.594 1.00 48.97 106 VAL A C 1
ATOM 808 O O . VAL A 1 106 ? -11.494 17.618 24.673 1.00 48.97 106 VAL A O 1
#

Secondary structure (DSSP, 8-state):
--HHHHHHHHHHHHHHHHHHS--------S---HHHHHHHHHHHHHHTHHHHTTSPPPHHHHHHHHHS-HHHHGGG--HHHHHHS-HHHHHHHHHGGGS-------

Sequence (106 aa):
MGGMKARSWAIIVLLVLTVVGKWEVKMASAALSAAQCMEEKRIGINASKSVVYGKLPTPECCERIRVTHIDCVCPVITPKLAALIDLNRAIRLIEGYHHPMKDEPV

Solvent-accessible surface area (backbone atoms only — not comparable to full-atom values): 6439 Å² total; per-residue (Å²): 144,69,66,67,63,57,52,51,50,51,51,52,52,51,52,50,50,56,61,68,73,58,72,78,77,76,69,89,57,83,81,72,48,73,66,56,31,52,48,47,43,52,52,40,52,63,43,31,45,42,33,66,74,73,39,68,61,43,73,63,20,54,53,36,66,73,72,48,59,61,85,50,43,55,81,67,71,34,74,72,51,55,72,76,30,65,56,70,59,42,51,51,44,56,58,59,50,77,49,78,82,83,80,78,90,127

Radius of gyration: 19.48 Å; Cα contacts (8 Å, |Δi|>4): 53; chains: 1; bounding box: 32×55×49 Å

pLDDT: mean 71.65, std 13.76, range [38.81, 87.62]

Nearest PDB structures (foldseek):
  8f8z-assembly2_B  TM=3.703E-01  e=5.047E+00  Homo sapiens

InterPro domains:
  IPR016140 Bifunctional inhibitor/plant lipid transfer protein/seed storage helical domain [PF14368] (22-94)

Foldseek 3Di:
DPPPVVVVVVVVVVVVCVVVVPPPCPPPDPDDDLVNLVVLQVQLCVQCVCLQVLHAGDPSNLVSVVPRDCVSCVVVPDVVSCVSGVPVSSVCSNVVPVPPDPDDDD

Organism: NCBI:txid561372